Protein AF-A0A6P0MHJ8-F1 (afdb_monomer)

Foldseek 3Di:
DDDDDDPPPCPDPDFQLFFPDDPPPDLCPVPDFQFEDCVPPDADPVRFRKDAFLQKWFDAPVCVVVSHHTYRDDPRTDAIWTFRHIDGGCPVCRRPTRIHFQAPTETQQVSRPCSVVGDPNSNVVSVVRHNYDNDDD

Secondary structure (DSSP, 8-state):
-PPPP-----TT-PPPTTBSS-TTS-----SS---B--TTPPP-TTS---B-TT-EEEE-HHHHHHTPPBEE--TT-SEEEEESS-BS-TTT-TT-SPEE-STT-EEEGGGSTTGGGS-HHHHHHHHHHSEEE----

Solvent-accessible surface area (backbone atoms only — not comparable to full-atom values): 8229 Å² total; per-residue (Å²): 137,83,76,81,78,79,77,74,76,81,90,70,77,73,73,56,88,25,53,58,57,73,89,83,65,74,84,61,70,62,89,69,82,68,28,47,41,60,82,90,61,78,54,47,102,82,72,37,35,69,45,58,45,40,41,52,28,14,35,35,67,66,41,58,74,72,66,52,48,36,29,72,53,47,80,81,46,72,45,62,36,30,30,63,38,60,27,78,34,38,86,84,42,35,60,73,42,54,61,41,68,32,80,87,36,41,29,15,52,82,56,27,63,61,46,93,73,50,52,68,63,44,54,51,48,47,57,73,41,26,50,65,42,84,68,81,135

Radius of gyration: 16.14 Å; Cα contacts (8 Å, |Δi|>4): 232; chains: 1; bounding box: 46×49×35 Å

pLDDT: mean 75.07, std 18.39, range [31.75, 94.62]

Structure (mmCIF, N/CA/C/O backbone):
data_AF-A0A6P0MHJ8-F1
#
_entry.id   AF-A0A6P0MHJ8-F1
#
loop_
_atom_site.group_PDB
_atom_site.id
_atom_site.type_symbol
_atom_site.label_atom_id
_atom_site.label_alt_id
_atom_site.label_comp_id
_atom_site.label_asym_id
_atom_site.label_entity_id
_atom_site.label_seq_id
_atom_site.pdbx_PDB_ins_code
_atom_site.Cartn_x
_atom_site.Cartn_y
_atom_site.Cartn_z
_atom_site.occupancy
_atom_site.B_iso_or_equiv
_atom_site.auth_seq_id
_atom_site.auth_comp_id
_atom_site.auth_asym_id
_atom_site.auth_atom_id
_atom_site.pdbx_PDB_model_num
ATOM 1 N N . MET A 1 1 ? 29.545 36.183 8.667 1.00 41.78 1 MET A N 1
ATOM 2 C CA . MET A 1 1 ? 29.177 35.986 7.247 1.00 41.78 1 MET A CA 1
ATOM 3 C C . MET A 1 1 ? 29.101 34.482 7.006 1.00 41.78 1 MET A C 1
ATOM 5 O O . MET A 1 1 ? 30.132 33.822 7.027 1.00 41.78 1 MET A O 1
ATOM 9 N N . VAL A 1 2 ? 27.896 33.912 6.957 1.00 37.97 2 VAL A N 1
ATOM 10 C CA . VAL A 1 2 ? 27.696 32.452 6.897 1.00 37.97 2 VAL A CA 1
ATOM 11 C C . VAL A 1 2 ? 27.763 32.016 5.435 1.00 37.97 2 VAL A C 1
ATOM 13 O O . VAL A 1 2 ? 26.989 32.503 4.616 1.00 37.97 2 VAL A O 1
ATOM 16 N N . LYS A 1 3 ? 28.714 31.138 5.097 1.00 33.69 3 LYS A N 1
ATOM 17 C CA . LYS A 1 3 ? 28.797 30.517 3.768 1.00 33.69 3 LYS A CA 1
ATOM 18 C C . LYS A 1 3 ? 27.554 29.637 3.556 1.00 33.69 3 LYS A C 1
ATOM 20 O O . LYS A 1 3 ? 27.220 28.884 4.474 1.00 33.69 3 LYS A O 1
ATOM 25 N N . PRO A 1 4 ? 26.876 29.697 2.398 1.00 35.62 4 PRO A N 1
ATOM 26 C CA . PRO A 1 4 ? 25.747 28.817 2.133 1.00 35.62 4 PRO A CA 1
ATOM 27 C C . PRO A 1 4 ? 26.220 27.362 2.175 1.00 35.62 4 PRO A C 1
ATOM 29 O O . PRO A 1 4 ? 27.205 26.992 1.532 1.00 35.62 4 PRO A O 1
ATOM 32 N N . LYS A 1 5 ? 25.527 26.543 2.974 1.00 37.47 5 LYS A N 1
ATOM 33 C CA . LYS A 1 5 ? 25.669 25.090 2.925 1.00 37.47 5 LYS A CA 1
ATOM 34 C C . LYS A 1 5 ? 25.235 24.652 1.532 1.00 37.47 5 LYS A C 1
ATOM 36 O O . LYS A 1 5 ? 24.096 24.875 1.134 1.00 37.47 5 LYS A O 1
ATOM 41 N N . VAL A 1 6 ? 26.175 24.072 0.800 1.00 33.94 6 VAL A N 1
ATOM 42 C CA . VAL A 1 6 ? 25.939 23.356 -0.450 1.00 33.94 6 VAL A CA 1
ATOM 43 C C . VAL A 1 6 ? 24.819 22.346 -0.196 1.00 33.94 6 VAL A C 1
ATOM 45 O O . VAL A 1 6 ? 25.015 21.396 0.559 1.00 33.94 6 VAL A O 1
ATOM 48 N N . MET A 1 7 ? 23.640 22.553 -0.788 1.00 31.75 7 MET A N 1
ATOM 49 C CA . MET A 1 7 ? 22.685 21.461 -0.950 1.00 31.75 7 MET A CA 1
ATOM 50 C C . MET A 1 7 ? 23.199 20.613 -2.104 1.00 31.75 7 MET A C 1
ATOM 52 O O . MET A 1 7 ? 23.025 20.943 -3.275 1.00 31.75 7 MET A O 1
ATOM 56 N N . ILE A 1 8 ? 23.921 19.558 -1.741 1.00 35.38 8 ILE A N 1
ATOM 57 C CA . ILE A 1 8 ? 24.237 18.449 -2.630 1.00 35.38 8 ILE A CA 1
ATOM 58 C C . ILE A 1 8 ? 22.885 17.889 -3.080 1.00 35.38 8 ILE A C 1
ATOM 60 O O . ILE A 1 8 ? 22.123 17.387 -2.257 1.00 35.38 8 ILE A O 1
ATOM 64 N N . GLY A 1 9 ? 22.561 18.049 -4.365 1.00 35.22 9 GLY A N 1
ATOM 65 C CA . GLY A 1 9 ? 21.421 17.375 -4.972 1.00 35.22 9 GLY A CA 1
ATOM 66 C C . GLY A 1 9 ? 21.570 15.872 -4.762 1.00 35.22 9 GLY A C 1
ATOM 67 O O . GLY A 1 9 ? 22.634 15.313 -5.011 1.00 35.22 9 GLY A O 1
ATOM 68 N N . ASP A 1 10 ? 20.519 15.245 -4.252 1.00 38.41 10 ASP A N 1
ATOM 69 C CA . ASP A 1 10 ? 20.425 13.820 -3.940 1.00 38.41 10 ASP A CA 1
ATOM 70 C C . ASP A 1 10 ? 20.407 12.999 -5.250 1.00 38.41 10 ASP A C 1
ATOM 72 O O . ASP A 1 10 ? 19.359 12.571 -5.728 1.00 38.41 10 ASP A O 1
ATOM 76 N N . VAL A 1 11 ? 21.573 12.825 -5.892 1.00 38.25 11 VAL A N 1
ATOM 77 C CA . VAL A 1 11 ? 21.754 12.075 -7.159 1.00 38.25 11 VAL A CA 1
ATOM 78 C C . VAL A 1 11 ? 21.754 10.547 -6.938 1.00 38.25 11 VAL A C 1
ATOM 80 O O . VAL A 1 11 ? 22.417 9.807 -7.661 1.00 38.25 11 VAL A O 1
ATOM 83 N N . GLY A 1 12 ? 21.038 10.057 -5.921 1.00 34.47 12 GLY A N 1
ATOM 84 C CA . GLY 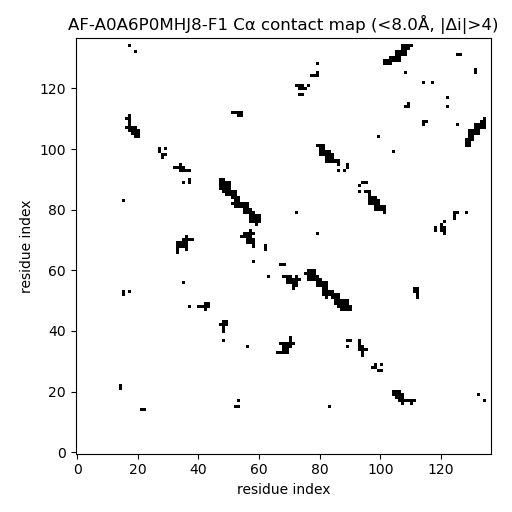A 1 12 ? 21.092 8.660 -5.475 1.00 34.47 12 GLY A CA 1
ATOM 85 C C . GLY A 1 12 ? 19.749 7.949 -5.325 1.00 34.47 12 GLY A C 1
ATOM 86 O O . GLY A 1 12 ? 19.737 6.792 -4.913 1.00 34.47 12 GLY A O 1
ATOM 87 N N . ARG A 1 13 ? 18.612 8.577 -5.652 1.00 47.00 13 ARG A N 1
ATOM 88 C CA . ARG A 1 13 ? 17.315 7.880 -5.621 1.00 47.00 13 ARG A CA 1
ATOM 89 C C . ARG A 1 13 ? 17.149 7.050 -6.889 1.00 47.00 13 ARG A C 1
ATOM 91 O O . ARG A 1 13 ? 16.509 7.479 -7.847 1.00 47.00 13 ARG A O 1
ATOM 98 N N . THR A 1 14 ? 17.748 5.860 -6.915 1.00 54.06 14 THR A N 1
ATOM 99 C CA . THR A 1 14 ? 17.342 4.835 -7.880 1.00 54.06 14 THR A CA 1
ATOM 100 C C . THR A 1 14 ? 15.848 4.619 -7.711 1.00 54.06 14 THR A C 1
ATOM 102 O O . THR A 1 14 ? 15.370 4.377 -6.603 1.00 54.06 14 THR A O 1
ATOM 105 N N . SER A 1 15 ? 15.100 4.779 -8.799 1.00 63.12 15 SER A N 1
ATOM 106 C CA . SER A 1 15 ? 13.667 4.514 -8.789 1.00 63.12 15 SER A CA 1
ATOM 107 C C . SER A 1 15 ? 13.433 3.077 -8.310 1.00 63.12 15 SER A C 1
ATOM 109 O O . SER A 1 15 ? 14.184 2.199 -8.746 1.00 63.12 15 SER A O 1
ATOM 111 N N . PRO A 1 16 ? 12.456 2.817 -7.419 1.00 72.81 16 PRO A N 1
ATOM 112 C CA . PRO A 1 16 ? 12.131 1.456 -7.025 1.00 72.81 16 PRO A CA 1
ATOM 113 C C . PRO A 1 16 ? 11.893 0.587 -8.257 1.00 72.81 16 PRO A C 1
ATOM 115 O O . PRO A 1 16 ? 11.352 1.060 -9.255 1.00 72.81 16 PRO A O 1
ATOM 118 N N . VAL A 1 17 ? 12.282 -0.684 -8.190 1.00 77.31 17 VAL A N 1
ATOM 119 C CA . VAL A 1 17 ? 12.189 -1.606 -9.334 1.00 77.31 17 VAL A CA 1
ATOM 120 C C . VAL A 1 17 ? 10.746 -1.813 -9.810 1.00 77.31 17 VAL A C 1
ATOM 122 O O . VAL A 1 17 ? 10.522 -2.089 -10.983 1.00 77.31 17 VAL A O 1
ATOM 125 N N . TRP A 1 18 ? 9.762 -1.614 -8.927 1.00 76.00 18 TRP A N 1
ATOM 126 C CA . TRP A 1 18 ? 8.340 -1.660 -9.265 1.00 76.00 18 TRP A CA 1
ATOM 127 C C . TRP A 1 18 ? 7.844 -0.406 -10.009 1.00 76.00 18 TRP A C 1
ATOM 129 O O . TRP A 1 18 ? 6.748 -0.419 -10.568 1.00 76.00 18 TRP A O 1
ATOM 139 N N . LEU A 1 19 ? 8.620 0.683 -10.050 1.00 74.12 19 LEU A N 1
ATOM 140 C CA . LEU A 1 19 ? 8.213 1.949 -10.659 1.00 74.12 19 LEU A CA 1
ATOM 141 C C . LEU A 1 19 ? 8.285 1.858 -12.192 1.00 74.12 19 LEU A C 1
ATOM 143 O O . LEU A 1 19 ? 9.367 1.843 -12.780 1.00 74.12 19 LEU A O 1
ATOM 147 N N . GLY A 1 20 ? 7.127 1.818 -12.854 1.00 59.16 20 GLY A N 1
ATOM 148 C CA . GLY A 1 20 ? 7.027 1.699 -14.312 1.00 59.16 20 GLY A CA 1
ATOM 149 C C . GLY A 1 20 ? 7.433 2.955 -15.092 1.00 59.16 20 GLY A C 1
ATOM 150 O O . GLY A 1 20 ? 7.764 2.853 -16.272 1.00 59.16 20 GLY A O 1
ATOM 151 N N . THR A 1 21 ? 7.439 4.135 -14.457 1.00 64.12 21 THR A N 1
ATOM 152 C CA . THR A 1 21 ? 7.869 5.414 -15.059 1.00 64.12 21 THR A CA 1
ATOM 153 C C . THR A 1 21 ? 8.989 6.079 -14.252 1.00 64.12 21 THR A C 1
ATOM 155 O O . THR A 1 21 ? 9.105 5.882 -13.043 1.00 64.12 21 THR A O 1
ATOM 158 N N . ARG A 1 22 ? 9.858 6.862 -14.915 1.00 53.09 22 ARG A N 1
ATOM 159 C CA . ARG A 1 22 ? 10.936 7.610 -1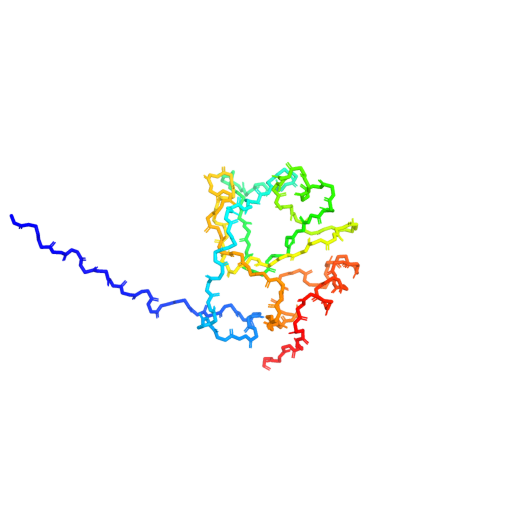4.235 1.00 53.09 22 ARG A CA 1
ATOM 160 C C . ARG A 1 22 ? 10.348 8.719 -13.351 1.00 53.09 22 ARG A C 1
ATOM 162 O O . ARG A 1 22 ? 9.351 9.329 -13.714 1.00 53.09 22 ARG A O 1
ATOM 169 N N . PHE A 1 23 ? 11.047 9.041 -12.259 1.00 54.03 23 PHE A N 1
ATOM 170 C CA . PHE A 1 23 ? 10.731 10.045 -11.218 1.00 54.03 23 PHE A CA 1
ATOM 171 C C . PHE A 1 23 ? 10.422 11.494 -11.673 1.00 54.03 23 PHE A C 1
ATOM 173 O O . PHE A 1 23 ? 10.272 12.369 -10.826 1.00 54.03 23 PHE A O 1
ATOM 180 N N . PHE A 1 24 ? 10.362 11.790 -12.974 1.00 45.47 24 PHE A N 1
ATOM 181 C CA . PHE A 1 24 ? 10.165 13.153 -13.484 1.00 45.47 24 PHE A CA 1
ATOM 182 C C . PHE A 1 24 ? 8.695 13.570 -13.606 1.00 45.47 24 PHE A C 1
ATOM 184 O O . PHE A 1 24 ? 8.419 14.733 -13.897 1.00 45.47 24 PHE A O 1
ATOM 191 N N . GLU A 1 25 ? 7.752 12.658 -13.375 1.00 49.25 25 GLU A N 1
ATOM 192 C CA . GLU A 1 25 ? 6.336 13.005 -13.289 1.00 49.25 25 GLU A CA 1
ATOM 193 C C . GLU A 1 25 ? 6.062 13.582 -11.901 1.00 49.25 25 GLU A C 1
ATOM 195 O O . GLU A 1 25 ? 6.303 12.935 -10.884 1.00 49.25 25 GLU A O 1
ATOM 200 N N . THR A 1 26 ? 5.646 14.851 -11.904 1.00 43.56 26 THR A N 1
ATOM 201 C CA . THR A 1 26 ? 5.276 15.697 -10.766 1.00 43.56 26 THR A CA 1
ATOM 202 C C . THR A 1 26 ? 4.955 14.904 -9.509 1.00 43.56 26 THR A C 1
ATOM 204 O O . THR A 1 26 ? 3.973 14.163 -9.481 1.00 43.56 26 THR A O 1
ATOM 207 N N . HIS A 1 27 ? 5.740 15.131 -8.450 1.00 43.94 27 HIS A N 1
ATOM 208 C CA . HIS A 1 27 ? 5.286 14.905 -7.086 1.00 43.94 27 HIS A CA 1
ATOM 209 C C . HIS A 1 27 ? 3.958 15.647 -6.932 1.00 43.94 27 HIS A C 1
ATOM 211 O O . HIS A 1 27 ? 3.930 16.847 -6.657 1.00 43.94 27 HIS A O 1
ATOM 217 N N . ILE A 1 28 ? 2.844 14.952 -7.134 1.00 42.69 28 ILE A N 1
ATOM 218 C CA . ILE A 1 28 ? 1.591 15.395 -6.563 1.00 42.69 28 ILE A CA 1
ATOM 219 C C . ILE A 1 28 ? 1.783 15.078 -5.090 1.00 42.69 28 ILE A C 1
ATOM 221 O O . ILE A 1 28 ? 1.504 13.976 -4.628 1.00 42.69 28 ILE A O 1
ATOM 225 N N . ALA A 1 29 ? 2.360 16.044 -4.371 1.00 40.50 29 ALA A N 1
ATOM 226 C CA . ALA A 1 29 ? 2.037 16.207 -2.973 1.00 40.50 29 ALA A CA 1
ATOM 227 C C . ALA A 1 29 ? 0.512 16.249 -2.959 1.00 40.50 29 ALA A C 1
ATOM 229 O O . ALA A 1 29 ? -0.077 17.229 -3.420 1.00 40.50 29 ALA A O 1
ATOM 230 N N . ILE A 1 30 ? -0.109 15.122 -2.600 1.00 44.50 30 ILE A N 1
ATOM 231 C CA . ILE A 1 30 ? -1.554 15.045 -2.435 1.00 44.50 30 ILE A CA 1
ATOM 232 C C . ILE A 1 30 ? -1.906 16.262 -1.570 1.00 44.50 30 ILE A C 1
ATOM 234 O O . ILE A 1 30 ? -1.265 16.444 -0.529 1.00 44.50 30 ILE A O 1
ATOM 238 N N . PRO A 1 31 ? -2.773 17.177 -2.043 1.00 33.56 31 PRO A N 1
ATOM 239 C CA . PRO A 1 31 ? -3.054 18.407 -1.319 1.00 33.56 31 PRO A CA 1
ATOM 240 C C . PRO A 1 31 ? -3.585 18.055 0.076 1.00 33.56 31 PRO A C 1
ATOM 242 O O . PRO A 1 31 ? -4.727 17.636 0.208 1.00 33.56 31 PRO A O 1
ATOM 245 N N . GLY A 1 32 ? -2.742 18.195 1.101 1.00 40.38 32 GLY A N 1
ATOM 246 C CA . GLY A 1 32 ? -3.062 17.814 2.480 1.00 40.38 32 GLY A CA 1
ATOM 247 C C . GLY A 1 32 ? -2.727 16.353 2.790 1.00 40.38 32 GLY A C 1
ATOM 248 O O . GLY A 1 32 ? -3.286 15.433 2.206 1.00 40.38 32 GLY A O 1
ATOM 249 N N . GLY A 1 33 ? -1.786 16.162 3.717 1.00 53.94 33 GLY A N 1
ATOM 250 C CA . GLY A 1 33 ? -1.260 14.871 4.141 1.00 53.94 33 GLY A CA 1
ATOM 251 C C . GLY A 1 33 ? -2.323 13.919 4.673 1.00 53.94 33 GLY A C 1
ATOM 252 O O . GLY A 1 33 ? -2.855 14.123 5.759 1.00 53.94 33 GLY A O 1
ATOM 253 N N . ILE A 1 34 ? -2.553 12.842 3.930 1.00 64.56 34 ILE A N 1
ATOM 254 C CA . ILE A 1 34 ? -3.089 11.616 4.502 1.00 64.56 34 ILE A CA 1
ATOM 255 C C . ILE A 1 34 ? -1.874 10.816 4.986 1.00 64.56 34 ILE A C 1
ATOM 257 O O . ILE A 1 34 ? -0.916 10.601 4.239 1.00 64.56 34 ILE A O 1
ATOM 261 N N . GLY A 1 35 ? -1.839 10.524 6.278 1.00 75.75 35 GLY A N 1
ATOM 262 C CA . GLY A 1 35 ? -0.766 9.747 6.886 1.00 75.75 35 GLY A CA 1
ATOM 263 C C . GLY A 1 35 ? -1.058 8.259 6.781 1.00 75.75 35 GLY A C 1
ATOM 264 O O . GLY A 1 35 ? -2.076 7.847 6.227 1.00 75.75 35 GLY A O 1
ATOM 265 N N . VAL A 1 36 ? -0.161 7.460 7.335 1.00 82.81 36 VAL A N 1
ATOM 266 C CA . VAL A 1 36 ? -0.343 6.017 7.455 1.00 82.81 36 VAL A CA 1
ATOM 267 C C . VAL A 1 36 ? -0.948 5.686 8.816 1.00 82.81 36 VAL A C 1
ATOM 269 O O . VAL A 1 36 ? -0.398 6.089 9.844 1.00 82.81 36 VAL A O 1
ATOM 272 N N . ASP A 1 37 ? -2.055 4.943 8.828 1.00 85.75 37 ASP A N 1
ATOM 273 C CA . ASP A 1 37 ? -2.554 4.319 10.047 1.00 85.75 37 ASP A CA 1
ATOM 274 C C . ASP A 1 37 ? -1.638 3.151 10.408 1.00 85.75 37 ASP A C 1
ATOM 276 O O . ASP A 1 37 ? -1.448 2.208 9.643 1.00 85.75 37 ASP A O 1
ATOM 280 N N . THR A 1 38 ? -1.048 3.234 11.593 1.00 83.12 38 THR A N 1
ATOM 281 C CA . THR A 1 38 ? -0.147 2.207 12.123 1.00 83.12 38 THR A CA 1
ATOM 282 C C . THR A 1 38 ? -0.861 1.213 13.028 1.00 83.12 38 THR A C 1
ATOM 284 O O . THR A 1 38 ? -0.251 0.254 13.511 1.00 83.12 38 THR A O 1
ATOM 287 N N . THR A 1 39 ? -2.157 1.421 13.263 1.00 82.88 39 THR A N 1
ATOM 288 C CA . THR A 1 39 ? -2.984 0.548 14.084 1.00 82.88 39 THR A CA 1
ATOM 289 C C . THR A 1 39 ? -3.025 -0.847 13.463 1.00 82.88 39 THR A C 1
ATOM 291 O O . THR A 1 39 ? -3.378 -1.028 12.304 1.00 82.88 39 THR A O 1
ATOM 294 N N . GLY A 1 40 ? -2.619 -1.859 14.233 1.00 76.75 40 GLY A N 1
ATOM 295 C CA . GLY A 1 40 ? -2.567 -3.249 13.764 1.00 76.75 40 GLY A CA 1
ATOM 296 C C . GLY A 1 40 ? -1.280 -3.647 13.030 1.00 76.75 40 GLY A C 1
ATOM 297 O O . GLY A 1 40 ? -1.116 -4.823 12.706 1.00 76.75 40 GLY A O 1
ATOM 298 N N . MET A 1 41 ? -0.334 -2.726 12.820 1.00 85.44 41 MET A N 1
ATOM 299 C CA . MET A 1 41 ? 0.996 -3.068 12.312 1.00 85.44 41 MET A CA 1
ATOM 300 C C . MET A 1 41 ? 1.901 -3.560 13.446 1.00 85.44 41 MET A C 1
ATOM 302 O O . MET A 1 41 ? 1.847 -3.070 14.574 1.00 85.44 41 MET A O 1
ATOM 306 N N . THR A 1 42 ? 2.757 -4.537 13.143 1.00 85.31 42 THR A N 1
ATOM 307 C CA . THR A 1 42 ? 3.693 -5.100 14.125 1.00 85.31 42 THR A CA 1
ATOM 308 C C . THR A 1 42 ? 5.006 -4.311 14.105 1.00 85.31 42 THR A C 1
ATOM 310 O O . THR A 1 42 ? 5.645 -4.253 13.052 1.00 85.31 42 THR A O 1
ATOM 313 N N . PRO A 1 43 ? 5.435 -3.705 15.229 1.00 85.56 43 PRO A N 1
ATOM 314 C CA . PRO A 1 43 ? 6.743 -3.066 15.320 1.00 85.56 43 PRO A CA 1
ATOM 315 C C . PRO A 1 43 ? 7.883 -4.089 15.246 1.00 85.56 43 PRO A C 1
ATOM 317 O O . PRO A 1 43 ? 7.727 -5.237 15.661 1.00 85.56 43 PRO A O 1
ATOM 320 N N . ASP A 1 44 ? 9.046 -3.657 14.767 1.00 85.19 44 ASP A N 1
ATOM 321 C CA . ASP A 1 44 ? 10.283 -4.435 14.832 1.00 85.19 44 ASP A CA 1
ATOM 322 C C . ASP A 1 44 ? 10.817 -4.567 16.277 1.00 85.19 44 ASP A C 1
ATOM 324 O O . ASP A 1 44 ? 10.284 -3.985 17.226 1.00 85.19 44 ASP A O 1
ATOM 328 N N . ASP A 1 45 ? 11.936 -5.280 16.450 1.00 87.12 45 ASP A N 1
ATOM 329 C CA . ASP A 1 45 ? 12.612 -5.466 17.749 1.00 87.12 45 ASP A CA 1
ATOM 330 C C . ASP A 1 45 ? 13.050 -4.147 18.425 1.00 87.12 45 ASP A C 1
ATOM 332 O O . ASP A 1 45 ? 13.458 -4.133 19.588 1.00 87.12 45 ASP A O 1
ATOM 336 N N . LYS A 1 46 ? 13.009 -3.024 17.696 1.00 85.62 46 LYS A N 1
ATOM 337 C CA . LYS A 1 46 ? 13.347 -1.676 18.169 1.00 85.62 46 LYS A CA 1
ATOM 338 C C . LYS A 1 46 ? 12.104 -0.807 18.378 1.00 85.62 46 LYS A C 1
ATOM 340 O O . LYS A 1 46 ? 12.256 0.386 18.647 1.00 85.62 46 LYS A O 1
ATOM 345 N N . GLY A 1 47 ? 10.902 -1.375 18.265 1.00 84.94 47 GLY A N 1
ATOM 346 C CA . GLY A 1 47 ? 9.636 -0.666 18.421 1.00 84.94 47 GLY A CA 1
ATOM 347 C C . GLY A 1 47 ? 9.295 0.257 17.251 1.00 84.94 47 GLY A C 1
ATOM 348 O O . GLY A 1 47 ? 8.507 1.182 17.428 1.00 84.94 47 GLY A O 1
ATOM 349 N N . LYS A 1 48 ? 9.893 0.052 16.072 1.00 83.62 48 LYS A N 1
ATOM 350 C CA . LYS A 1 48 ? 9.650 0.870 14.878 1.00 83.62 48 LYS A CA 1
ATOM 351 C C . LYS A 1 48 ? 8.763 0.143 13.890 1.00 83.62 48 LYS A C 1
ATOM 353 O O . LYS A 1 48 ? 8.915 -1.052 13.664 1.00 83.62 48 LYS A O 1
ATOM 358 N N . ILE A 1 49 ? 7.883 0.896 13.244 1.00 84.12 49 ILE A N 1
ATOM 359 C CA . ILE A 1 49 ? 7.091 0.389 12.126 1.00 84.12 49 ILE A CA 1
ATOM 360 C C . ILE A 1 49 ? 7.758 0.855 10.838 1.00 84.12 49 ILE A C 1
ATOM 362 O O . ILE A 1 49 ? 7.769 2.048 10.519 1.00 84.12 49 ILE A O 1
ATOM 366 N N . MET A 1 50 ? 8.352 -0.112 10.145 1.00 85.12 50 MET A N 1
ATOM 367 C CA . MET A 1 50 ? 9.014 0.062 8.861 1.00 85.12 50 MET A CA 1
ATOM 368 C C . MET A 1 50 ? 8.058 -0.385 7.760 1.00 85.12 50 MET A C 1
ATOM 370 O O . MET A 1 50 ? 7.657 -1.546 7.753 1.00 85.12 50 MET A O 1
ATOM 374 N N . LEU A 1 51 ? 7.742 0.492 6.809 1.00 84.44 51 LEU A N 1
ATOM 375 C CA . LEU A 1 51 ? 7.009 0.096 5.606 1.00 84.44 51 LEU A CA 1
ATOM 376 C C . LEU A 1 51 ? 7.914 0.239 4.386 1.00 84.44 51 LEU A C 1
ATOM 378 O O . LEU A 1 51 ? 8.405 1.342 4.132 1.00 84.44 51 LEU A O 1
ATOM 382 N N . PRO A 1 52 ? 8.166 -0.843 3.634 1.00 86.00 52 PRO A N 1
ATOM 383 C CA . PRO A 1 52 ? 8.980 -0.760 2.435 1.00 86.00 52 PRO A CA 1
ATOM 384 C C . PRO A 1 52 ? 8.260 0.013 1.326 1.00 86.00 52 PRO A C 1
ATOM 386 O O . PRO A 1 52 ? 7.029 0.016 1.217 1.00 86.00 52 PRO A O 1
ATOM 389 N N . SER A 1 53 ? 9.043 0.631 0.447 1.00 84.06 53 SER A N 1
ATOM 390 C CA . SER A 1 53 ? 8.568 1.125 -0.842 1.00 84.06 53 SER A CA 1
ATOM 391 C C . SER A 1 53 ? 7.821 0.022 -1.598 1.00 84.06 53 SER A C 1
ATOM 393 O O . SER A 1 53 ? 8.262 -1.124 -1.649 1.00 84.06 53 SER A O 1
ATOM 395 N N . GLY A 1 54 ? 6.701 0.381 -2.218 1.00 84.75 54 GLY A N 1
ATOM 396 C CA . GLY A 1 54 ? 5.814 -0.543 -2.916 1.00 84.75 54 GLY A CA 1
ATOM 397 C C . GLY A 1 54 ? 4.687 -1.099 -2.047 1.00 84.75 54 GLY A C 1
ATOM 398 O O . GLY A 1 54 ? 3.777 -1.711 -2.595 1.00 84.75 54 GLY A O 1
ATOM 399 N N . THR A 1 55 ? 4.701 -0.863 -0.730 1.00 88.88 55 THR A N 1
ATOM 400 C CA . THR A 1 55 ? 3.573 -1.227 0.141 1.00 88.88 55 THR A CA 1
ATOM 401 C C . THR A 1 55 ? 2.290 -0.583 -0.381 1.00 88.88 55 THR A C 1
ATOM 403 O O . THR A 1 55 ? 2.242 0.636 -0.595 1.00 88.88 55 THR A O 1
ATOM 406 N N . VAL A 1 56 ? 1.267 -1.412 -0.595 1.00 90.38 56 VAL A N 1
ATOM 407 C CA . VAL A 1 56 ? -0.061 -0.974 -1.023 1.00 90.38 56 VAL A CA 1
ATOM 408 C C . VAL A 1 56 ? -0.846 -0.567 0.216 1.00 90.38 56 VAL A C 1
ATOM 410 O O . VAL A 1 56 ? -1.023 -1.357 1.145 1.00 90.38 56 VAL A O 1
ATOM 413 N N . LEU A 1 57 ? -1.286 0.682 0.229 1.00 89.25 57 LEU A N 1
ATOM 414 C CA . LEU A 1 57 ? -2.102 1.246 1.291 1.00 89.25 57 LEU A CA 1
ATOM 415 C C . LEU A 1 57 ? -3.514 1.472 0.775 1.00 89.25 57 LEU A C 1
ATOM 417 O O . LEU A 1 57 ? -3.692 1.781 -0.407 1.00 89.25 57 LEU A O 1
ATOM 421 N N . GLY A 1 58 ? -4.492 1.344 1.659 1.0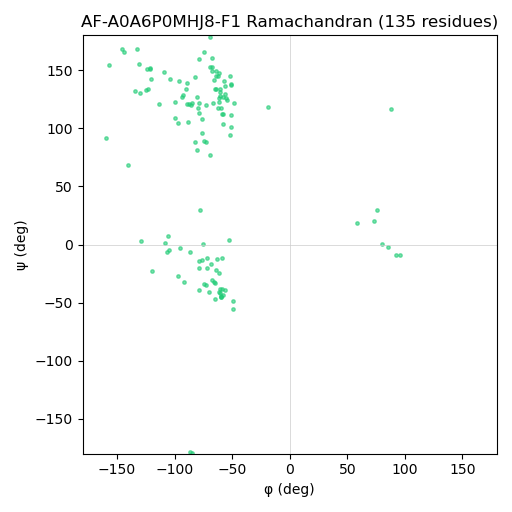0 89.56 58 GLY A N 1
ATOM 422 C CA . GLY A 1 58 ? -5.895 1.419 1.297 1.00 89.56 58 GLY A CA 1
ATOM 423 C C . GLY A 1 58 ? -6.753 2.088 2.357 1.00 89.56 58 GLY A C 1
ATOM 424 O O . GLY A 1 58 ? -6.308 2.353 3.475 1.00 89.56 58 GLY A O 1
ATOM 425 N N . GLN A 1 59 ? -7.957 2.441 1.927 1.00 89.19 59 GLN A N 1
ATOM 426 C CA . GLN A 1 59 ? -9.047 2.877 2.786 1.00 89.19 59 GLN A CA 1
ATOM 427 C C . GLN A 1 59 ? -10.390 2.660 2.079 1.00 89.19 59 GLN A C 1
ATOM 429 O O . GLN A 1 59 ? -10.518 2.701 0.843 1.00 89.19 59 GLN A O 1
ATOM 434 N N . THR A 1 60 ? -11.426 2.513 2.884 1.00 91.38 60 THR A N 1
ATOM 435 C CA . THR A 1 60 ? -12.829 2.532 2.491 1.00 91.38 60 THR A CA 1
ATOM 436 C C . THR A 1 60 ? -13.301 3.957 2.185 1.00 91.38 60 THR A C 1
ATOM 438 O O . THR A 1 60 ? -12.672 4.962 2.528 1.00 91.38 60 THR A O 1
ATOM 441 N N . PHE A 1 61 ? -14.463 4.081 1.542 1.00 87.88 61 PHE A N 1
ATOM 442 C CA . PHE A 1 61 ? -15.076 5.386 1.301 1.00 87.88 61 PHE A CA 1
ATOM 443 C C . PHE A 1 61 ? -15.517 6.082 2.589 1.00 87.88 61 PHE A C 1
ATOM 445 O O . PHE A 1 61 ? -15.459 7.307 2.666 1.00 87.88 61 PHE A O 1
ATOM 452 N N . ALA A 1 62 ? -15.928 5.315 3.599 1.00 90.50 62 ALA A N 1
ATOM 453 C CA . ALA A 1 62 ? -16.292 5.863 4.899 1.00 90.50 62 ALA A CA 1
ATOM 454 C C . ALA A 1 62 ? -15.075 6.493 5.596 1.00 90.50 62 ALA A C 1
ATOM 456 O O . ALA A 1 62 ? -15.159 7.636 6.037 1.00 90.50 62 ALA A O 1
ATOM 457 N N . GLU A 1 63 ? -13.941 5.789 5.612 1.00 89.00 63 GLU A N 1
ATOM 458 C CA . GLU A 1 63 ? -12.671 6.287 6.161 1.00 89.00 63 GLU A CA 1
ATOM 459 C C . GLU A 1 63 ? -12.207 7.555 5.438 1.00 89.00 63 GLU A C 1
ATOM 461 O O . GLU A 1 63 ? -11.912 8.572 6.069 1.00 89.00 63 GLU A O 1
ATOM 466 N N . TYR A 1 64 ? -12.278 7.559 4.102 1.00 86.25 64 TYR A N 1
ATOM 467 C CA . TYR A 1 64 ? -11.965 8.749 3.311 1.00 86.25 64 TYR A CA 1
ATOM 468 C C . TYR A 1 64 ? -12.847 9.956 3.677 1.00 86.25 64 TYR A C 1
ATOM 470 O O . TYR A 1 64 ? -12.350 11.075 3.802 1.00 86.25 64 TYR A O 1
ATOM 478 N N . GLN A 1 65 ? -14.157 9.752 3.858 1.00 86.44 65 GLN A N 1
ATOM 479 C CA . GLN A 1 65 ? -15.079 10.828 4.239 1.00 86.44 65 GLN A CA 1
ATOM 480 C C . GLN A 1 65 ? -14.837 11.353 5.657 1.00 86.44 65 GLN A C 1
ATOM 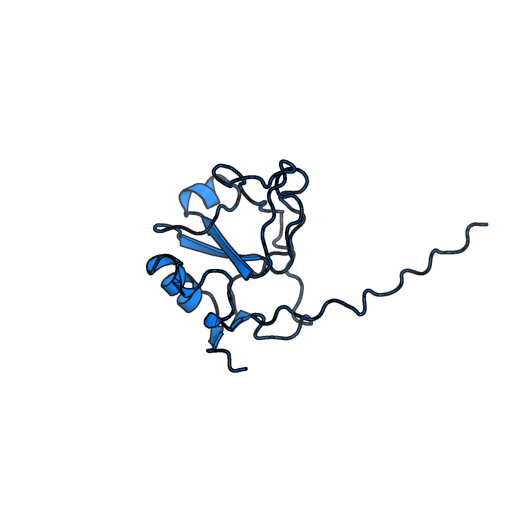482 O O . GLN A 1 65 ? -15.066 12.539 5.908 1.00 86.44 65 GLN A O 1
ATOM 487 N N . ASN A 1 66 ? -14.367 10.495 6.561 1.00 85.69 66 ASN A N 1
ATOM 488 C CA . ASN A 1 66 ? -14.008 10.867 7.927 1.00 85.69 66 ASN A CA 1
ATOM 489 C C . ASN A 1 66 ? -12.631 11.543 8.017 1.00 85.69 66 ASN A C 1
ATOM 491 O O . ASN A 1 66 ? -12.334 12.184 9.025 1.00 85.69 66 ASN A O 1
ATOM 495 N N . GLY A 1 67 ? -11.819 11.450 6.959 1.00 81.62 67 GLY A N 1
ATOM 496 C CA . GLY A 1 67 ? -10.442 11.936 6.955 1.00 81.62 67 GLY A CA 1
ATOM 497 C C . GLY A 1 67 ? -9.491 11.022 7.726 1.00 81.62 67 GLY A C 1
ATOM 498 O O . GLY A 1 67 ? -8.511 11.512 8.291 1.00 81.62 67 GLY A O 1
ATOM 499 N N . ASP A 1 68 ? -9.794 9.724 7.769 1.00 85.69 68 ASP A N 1
ATOM 500 C CA . ASP A 1 68 ? -8.954 8.723 8.416 1.00 85.69 68 ASP A CA 1
ATOM 501 C C . ASP A 1 68 ? -7.627 8.536 7.654 1.00 85.69 68 ASP A C 1
ATOM 503 O O . ASP A 1 68 ? -7.459 8.945 6.499 1.00 85.69 68 ASP A O 1
ATOM 507 N N . LEU A 1 69 ? -6.634 7.972 8.343 1.00 86.12 69 LEU A N 1
ATOM 508 C CA . LEU A 1 69 ? -5.324 7.679 7.763 1.00 86.12 69 LEU A CA 1
ATOM 509 C C . LEU A 1 69 ? -5.385 6.391 6.927 1.00 86.12 69 LEU A C 1
ATOM 511 O O . LEU A 1 69 ? -6.259 5.553 7.112 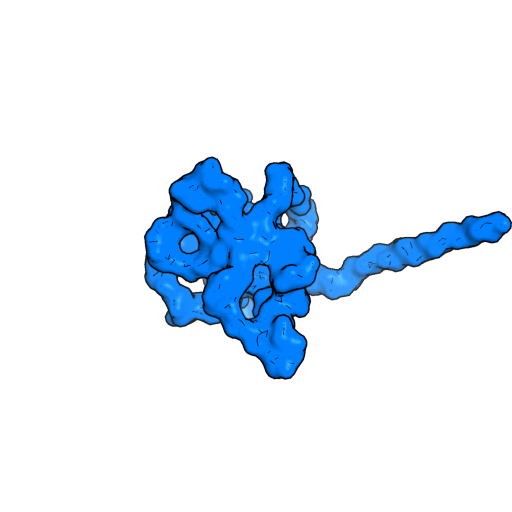1.00 86.12 69 LEU A O 1
ATOM 515 N N . LEU A 1 70 ? -4.428 6.212 6.017 1.00 87.50 70 LEU A N 1
ATOM 516 C CA . LEU A 1 70 ? -4.371 5.034 5.153 1.00 87.50 70 LEU A CA 1
ATOM 517 C C . LEU A 1 70 ? -3.792 3.824 5.888 1.00 87.50 70 LEU A C 1
ATOM 519 O O . LEU A 1 70 ? -2.636 3.863 6.315 1.00 87.50 70 LEU A O 1
ATOM 523 N N . GLY A 1 71 ? -4.547 2.734 5.963 1.00 88.81 71 GLY A N 1
ATOM 524 C CA . GLY A 1 71 ? -4.075 1.458 6.495 1.00 88.81 71 GLY A CA 1
ATOM 525 C C . GLY A 1 71 ? -3.348 0.606 5.452 1.00 88.81 71 GLY A C 1
ATOM 526 O O . GLY A 1 71 ? -3.207 0.984 4.285 1.00 88.81 71 GLY A O 1
ATOM 527 N N . LEU A 1 72 ? -2.893 -0.582 5.868 1.00 89.81 72 LEU A N 1
ATOM 528 C CA . LEU A 1 72 ? -2.520 -1.634 4.914 1.00 89.81 72 LEU A CA 1
ATOM 529 C C . LEU A 1 72 ? -3.745 -1.998 4.079 1.00 89.81 72 LEU A C 1
ATOM 531 O O . LEU A 1 72 ? -4.816 -2.212 4.643 1.00 89.81 72 LEU A O 1
ATOM 535 N N . ALA A 1 73 ? -3.572 -2.095 2.761 1.00 90.88 73 ALA A N 1
ATOM 536 C CA . ALA A 1 73 ? -4.689 -2.403 1.885 1.00 90.88 73 ALA A CA 1
ATOM 537 C C . ALA A 1 73 ? -5.306 -3.771 2.221 1.00 90.88 73 ALA A C 1
ATOM 539 O O . ALA A 1 73 ? -4.600 -4.780 2.335 1.00 90.88 73 ALA A O 1
ATOM 540 N N . ALA A 1 74 ? -6.628 -3.802 2.341 1.00 90.81 74 ALA A N 1
ATOM 541 C CA . ALA A 1 74 ? -7.414 -4.958 2.734 1.00 90.81 7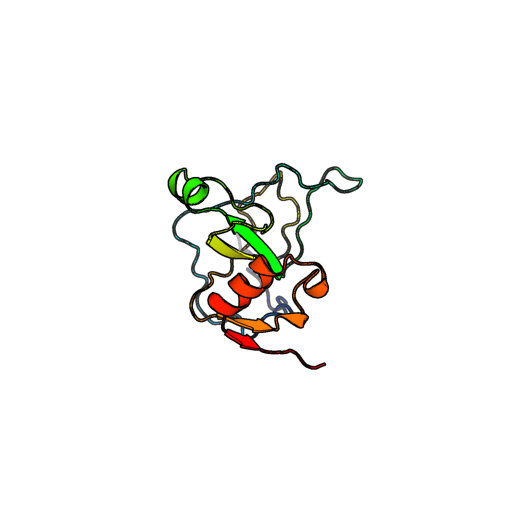4 ALA A CA 1
ATOM 542 C C . ALA A 1 74 ? -8.618 -5.173 1.803 1.00 90.81 74 ALA A C 1
ATOM 544 O O . ALA A 1 74 ? -8.965 -4.339 0.964 1.00 90.81 74 ALA A O 1
ATOM 545 N N . ASP A 1 75 ? -9.256 -6.338 1.935 1.00 89.62 75 ASP A N 1
ATOM 546 C CA . ASP A 1 75 ? -10.515 -6.600 1.239 1.00 89.62 75 ASP A CA 1
ATOM 547 C C . ASP A 1 75 ? -11.609 -5.641 1.738 1.00 89.62 75 ASP A C 1
ATOM 549 O O . ASP A 1 75 ? -11.769 -5.445 2.943 1.00 89.62 75 ASP A O 1
ATOM 553 N N . GLY A 1 76 ? -12.356 -5.044 0.808 1.00 87.44 76 GLY A N 1
ATOM 554 C CA . GLY A 1 76 ? -13.350 -4.002 1.088 1.00 87.44 76 GLY A CA 1
ATOM 555 C C . GLY A 1 76 ? -12.861 -2.560 0.914 1.00 87.44 76 GLY A C 1
ATOM 556 O O . GLY A 1 76 ? -13.697 -1.651 0.906 1.00 87.44 76 GLY A O 1
ATOM 557 N N . ASP A 1 77 ? -11.561 -2.335 0.704 1.00 91.25 77 ASP A N 1
ATOM 558 C CA . ASP A 1 77 ? -11.054 -1.007 0.355 1.00 91.25 77 ASP A CA 1
ATOM 559 C C . ASP A 1 77 ? -11.588 -0.531 -0.997 1.00 91.25 77 ASP A C 1
ATOM 561 O O . ASP A 1 77 ? -11.865 -1.305 -1.913 1.00 91.25 77 ASP A O 1
ATOM 565 N N . GLN A 1 78 ? -11.738 0.785 -1.129 1.00 89.12 78 GLN A N 1
ATOM 566 C CA . GLN A 1 78 ? -12.259 1.420 -2.347 1.00 89.12 78 GLN A CA 1
ATOM 567 C C . GLN A 1 78 ? -11.248 2.382 -2.961 1.00 89.12 78 GLN A C 1
ATOM 569 O O . GLN A 1 78 ? -11.298 2.663 -4.159 1.00 89.12 78 GLN A O 1
ATOM 574 N N . PHE A 1 79 ? -10.315 2.866 -2.147 1.00 86.44 79 PHE A N 1
ATOM 575 C CA . PHE A 1 79 ? -9.221 3.717 -2.568 1.00 86.44 79 PHE A CA 1
ATOM 576 C C . PHE A 1 79 ? -7.912 3.063 -2.181 1.00 86.44 79 PHE A C 1
ATOM 578 O O . PHE A 1 79 ? -7.753 2.636 -1.043 1.00 86.44 79 PHE A O 1
ATOM 585 N N . ILE A 1 80 ? -6.965 3.037 -3.116 1.00 87.88 80 ILE A N 1
ATOM 586 C CA . ILE A 1 80 ? -5.622 2.529 -2.860 1.00 87.88 80 ILE A CA 1
ATOM 587 C C . ILE A 1 80 ? -4.551 3.497 -3.357 1.00 87.88 80 ILE A C 1
ATOM 589 O O . ILE A 1 80 ? -4.755 4.288 -4.282 1.00 87.88 80 ILE A O 1
ATOM 593 N N . THR A 1 81 ? -3.380 3.407 -2.746 1.00 87.19 81 THR A N 1
ATOM 594 C CA . THR A 1 81 ? -2.167 4.126 -3.134 1.00 87.19 81 THR A CA 1
ATOM 595 C C . THR A 1 81 ? -0.945 3.254 -2.860 1.00 87.19 81 THR A C 1
ATOM 597 O O . THR A 1 81 ? -1.042 2.222 -2.198 1.00 87.19 81 THR A O 1
ATOM 600 N N . ILE A 1 82 ? 0.216 3.649 -3.380 1.00 85.75 82 ILE A N 1
ATOM 601 C CA . ILE A 1 82 ? 1.462 2.893 -3.204 1.00 85.75 82 ILE A CA 1
ATOM 602 C C . ILE A 1 82 ? 2.532 3.796 -2.596 1.00 85.75 82 ILE A C 1
ATOM 604 O O . ILE A 1 82 ? 2.759 4.916 -3.065 1.00 85.75 82 ILE A O 1
ATOM 608 N N . LEU A 1 83 ? 3.221 3.302 -1.569 1.00 82.69 83 LEU A N 1
ATOM 609 C CA . LEU A 1 83 ? 4.348 3.996 -0.949 1.00 82.69 83 LEU A CA 1
ATOM 610 C C . LEU A 1 83 ? 5.530 4.098 -1.920 1.00 82.69 83 LEU A C 1
ATOM 612 O O . LEU A 1 83 ? 6.054 3.088 -2.376 1.00 82.69 83 LEU A O 1
ATOM 616 N N . ILE A 1 84 ? 5.992 5.313 -2.226 1.00 77.50 84 ILE A N 1
ATOM 617 C CA . ILE A 1 84 ? 7.130 5.530 -3.139 1.00 77.50 84 ILE A CA 1
ATOM 618 C C . ILE A 1 84 ? 8.458 5.272 -2.430 1.00 77.50 84 ILE A C 1
ATOM 620 O O . ILE A 1 84 ? 9.392 4.720 -3.016 1.00 77.50 84 ILE A O 1
ATOM 624 N N . HIS A 1 85 ? 8.547 5.684 -1.171 1.00 75.81 85 HIS A N 1
ATOM 625 C CA . HIS A 1 85 ? 9.755 5.613 -0.363 1.00 75.81 85 HIS A CA 1
ATOM 626 C C . HIS A 1 85 ? 9.504 4.790 0.890 1.00 75.81 85 HIS A C 1
ATOM 628 O O . HIS A 1 85 ? 8.387 4.779 1.403 1.00 75.81 85 HIS A O 1
ATOM 634 N N . ASP A 1 86 ? 10.563 4.154 1.386 1.00 78.00 86 ASP A N 1
ATOM 635 C CA . ASP A 1 86 ? 10.511 3.454 2.661 1.00 78.00 86 ASP A CA 1
ATOM 636 C C . ASP A 1 86 ? 10.105 4.427 3.769 1.00 78.00 86 ASP A C 1
ATOM 638 O O . ASP A 1 86 ? 10.745 5.466 3.979 1.00 78.00 86 ASP A O 1
ATOM 642 N N . LEU A 1 87 ? 9.073 4.054 4.515 1.00 79.69 87 LEU A N 1
ATOM 643 C CA . LEU A 1 87 ? 8.686 4.741 5.727 1.00 79.69 87 LEU A CA 1
ATOM 644 C C . LEU A 1 87 ? 9.463 4.130 6.892 1.00 79.69 87 LEU A C 1
ATOM 646 O O . LEU A 1 87 ? 9.192 3.010 7.313 1.00 79.69 87 LEU A O 1
ATOM 650 N N . LYS A 1 88 ? 10.472 4.855 7.385 1.00 78.44 88 LYS A N 1
ATOM 651 C CA . LYS A 1 88 ? 11.422 4.337 8.389 1.00 78.44 88 LYS A CA 1
ATOM 652 C C . LYS A 1 88 ? 10.894 4.327 9.824 1.00 78.44 88 LYS A C 1
ATOM 654 O O . LYS A 1 88 ? 11.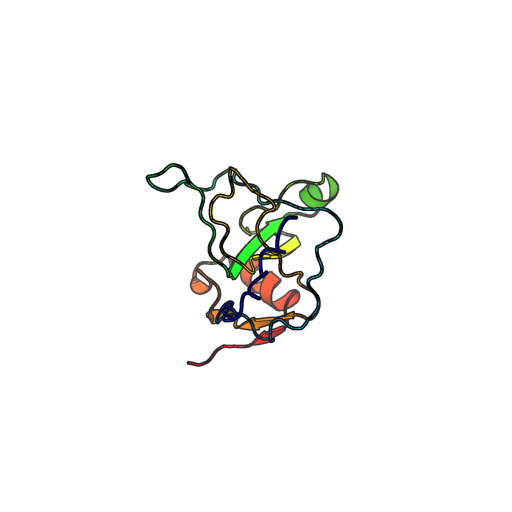481 3.686 10.690 1.00 78.44 88 LYS A O 1
ATOM 659 N N . ASN A 1 89 ? 9.873 5.122 10.112 1.00 81.19 89 ASN A N 1
ATOM 660 C CA . ASN A 1 89 ? 9.170 5.043 11.380 1.00 81.19 89 ASN A CA 1
ATOM 661 C C . ASN A 1 89 ? 7.791 5.681 11.242 1.00 81.19 89 ASN A C 1
ATOM 663 O O . ASN A 1 89 ? 7.633 6.885 11.438 1.00 81.19 89 ASN A O 1
ATOM 667 N N . ALA A 1 90 ? 6.800 4.864 10.906 1.00 78.25 90 ALA A N 1
ATOM 668 C CA . ALA A 1 90 ? 5.436 5.339 10.721 1.00 78.25 90 ALA A CA 1
ATOM 669 C C . ALA A 1 90 ? 4.811 5.904 12.015 1.00 78.25 90 ALA A C 1
ATOM 671 O O . ALA A 1 90 ? 3.910 6.729 11.938 1.00 78.25 90 ALA A O 1
ATOM 672 N N . LEU A 1 91 ? 5.315 5.518 13.198 1.00 80.25 91 LEU A N 1
ATOM 673 C CA . LEU A 1 91 ? 4.837 6.040 14.487 1.00 80.25 91 LEU A CA 1
ATOM 674 C C . LEU A 1 91 ? 5.277 7.485 14.751 1.00 80.25 91 LEU A C 1
ATOM 676 O O . LEU A 1 91 ? 4.553 8.244 15.387 1.00 80.25 91 LEU A O 1
ATOM 680 N N . GLU A 1 92 ? 6.479 7.855 14.308 1.00 79.38 92 GLU A N 1
ATOM 681 C CA . GLU A 1 92 ? 7.041 9.195 14.537 1.00 79.38 92 GLU A CA 1
ATOM 682 C C . GLU A 1 92 ? 6.719 10.158 13.394 1.00 79.38 92 GLU A C 1
ATOM 684 O O . GLU A 1 92 ? 6.571 11.357 13.625 1.00 79.38 92 GLU A O 1
ATOM 689 N N . ASP A 1 93 ? 6.619 9.643 12.169 1.00 76.31 93 ASP A N 1
ATOM 690 C CA . ASP A 1 93 ? 6.399 10.449 10.973 1.00 76.31 93 ASP A CA 1
ATOM 691 C C . ASP A 1 93 ? 5.422 9.759 10.006 1.00 76.31 93 ASP A C 1
ATOM 693 O O . ASP A 1 93 ? 5.817 9.338 8.919 1.00 76.31 93 ASP A O 1
ATOM 697 N N . PRO A 1 94 ? 4.129 9.634 10.364 1.00 72.50 94 PRO A N 1
ATOM 698 C CA . PRO A 1 94 ? 3.140 8.943 9.532 1.00 72.50 94 PRO A CA 1
ATOM 699 C C . PRO A 1 94 ? 2.908 9.617 8.170 1.00 72.50 94 PRO A C 1
ATOM 701 O O . PRO A 1 94 ? 2.296 9.014 7.294 1.00 72.50 94 PRO A O 1
ATOM 704 N N . TYR A 1 95 ? 3.403 10.844 7.970 1.00 69.94 95 TYR A N 1
ATOM 705 C CA . TYR A 1 95 ? 3.274 11.628 6.736 1.00 69.94 95 TYR A CA 1
ATOM 706 C C . TYR A 1 95 ? 4.573 11.681 5.914 1.00 69.94 95 TYR A C 1
ATOM 708 O O . TYR A 1 95 ? 4.591 12.254 4.823 1.00 69.94 95 TYR A O 1
ATOM 716 N N . GLY A 1 96 ? 5.668 11.111 6.426 1.00 57.12 96 GLY A N 1
ATOM 717 C CA . GLY A 1 96 ? 7.014 11.253 5.864 1.00 57.12 96 GLY A CA 1
ATOM 718 C C . GLY A 1 96 ? 7.250 10.506 4.555 1.00 57.12 96 GLY A C 1
ATOM 719 O O . GLY A 1 96 ? 8.263 10.725 3.884 1.00 57.12 96 GLY A O 1
ATOM 720 N N . ALA A 1 97 ? 6.329 9.622 4.168 1.00 60.91 97 ALA A N 1
ATOM 7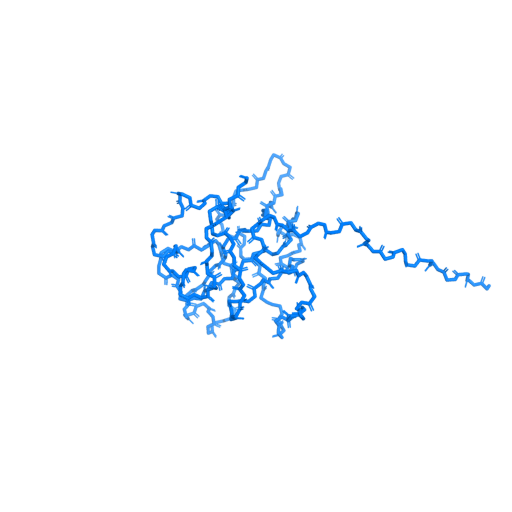21 C CA . ALA A 1 97 ? 6.442 8.866 2.936 1.00 60.91 97 ALA A CA 1
ATOM 722 C C . ALA A 1 97 ? 5.728 9.564 1.775 1.00 60.91 97 ALA A C 1
ATOM 724 O O . ALA A 1 97 ? 4.550 9.903 1.839 1.00 60.91 97 ALA A O 1
ATOM 725 N N . GLY A 1 98 ? 6.447 9.732 0.664 1.00 64.69 98 GLY A N 1
ATOM 726 C CA . GLY A 1 98 ? 5.819 10.109 -0.597 1.00 64.69 98 GLY A CA 1
ATOM 727 C C . GLY A 1 98 ? 4.830 9.026 -1.029 1.00 64.69 98 GLY A C 1
ATOM 728 O O . GLY A 1 98 ? 5.204 7.856 -1.134 1.00 64.69 98 GLY A O 1
ATOM 729 N N . LEU A 1 99 ? 3.588 9.419 -1.295 1.00 65.50 99 LEU A N 1
ATOM 730 C CA . LEU A 1 99 ? 2.542 8.537 -1.808 1.00 65.50 99 LEU A CA 1
ATOM 731 C C . LEU A 1 99 ? 2.457 8.651 -3.331 1.00 65.50 99 LEU A C 1
ATOM 733 O O . LEU A 1 99 ? 2.573 9.748 -3.883 1.00 65.50 99 LEU A O 1
ATOM 737 N N . ARG A 1 100 ? 2.243 7.523 -4.016 1.00 65.06 100 ARG A N 1
ATOM 738 C CA . ARG A 1 100 ? 1.994 7.490 -5.460 1.00 65.06 100 ARG A CA 1
ATOM 739 C C . ARG A 1 100 ? 0.493 7.413 -5.722 1.00 65.06 100 ARG A C 1
ATOM 741 O O . ARG A 1 100 ? -0.070 6.328 -5.586 1.00 65.06 100 ARG A O 1
ATOM 748 N N . PRO A 1 101 ? -0.156 8.511 -6.142 1.00 65.19 101 PRO A N 1
ATOM 749 C CA . PRO A 1 101 ? -1.572 8.459 -6.475 1.00 65.19 101 PRO A CA 1
ATOM 750 C C . PRO A 1 101 ? -1.823 7.495 -7.643 1.00 65.19 101 PRO A C 1
ATOM 752 O O . PRO A 1 101 ? -1.001 7.379 -8.551 1.00 65.19 101 PRO A O 1
ATOM 755 N N . ALA A 1 102 ? -2.981 6.839 -7.629 1.00 64.19 102 ALA A N 1
ATOM 756 C CA . ALA A 1 102 ? -3.434 5.886 -8.643 1.00 64.19 102 ALA A CA 1
ATOM 757 C C . ALA A 1 102 ? -3.316 6.403 -10.092 1.00 64.19 102 ALA A C 1
ATOM 759 O O . ALA A 1 102 ? -2.653 5.813 -10.944 1.00 64.19 102 ALA A O 1
ATOM 760 N N . SER A 1 103 ? -3.925 7.559 -10.363 1.00 64.62 103 SER A N 1
ATOM 761 C CA . SER A 1 103 ? -4.256 7.992 -11.725 1.00 64.62 103 SER A CA 1
ATOM 762 C C . SER A 1 103 ? -3.050 8.124 -12.668 1.00 64.62 103 SER A C 1
ATOM 764 O O . SER A 1 103 ? -2.203 8.999 -12.492 1.00 64.62 103 SER A O 1
ATOM 766 N N . GLY A 1 104 ? -3.038 7.311 -13.734 1.00 63.22 104 GLY A N 1
ATOM 767 C CA . GLY A 1 104 ? -2.127 7.428 -14.886 1.00 63.22 104 GLY A CA 1
ATOM 768 C C . GLY A 1 104 ? -0.721 6.858 -14.675 1.00 63.22 104 GLY A C 1
ATOM 769 O O . GLY A 1 104 ? 0.106 6.892 -15.584 1.00 63.22 104 GLY A O 1
ATOM 770 N N . ASN A 1 105 ? -0.445 6.308 -13.495 1.00 75.62 105 ASN A N 1
ATOM 771 C CA . ASN A 1 105 ? 0.882 5.855 -13.110 1.00 75.62 105 ASN A CA 1
ATOM 772 C C . ASN A 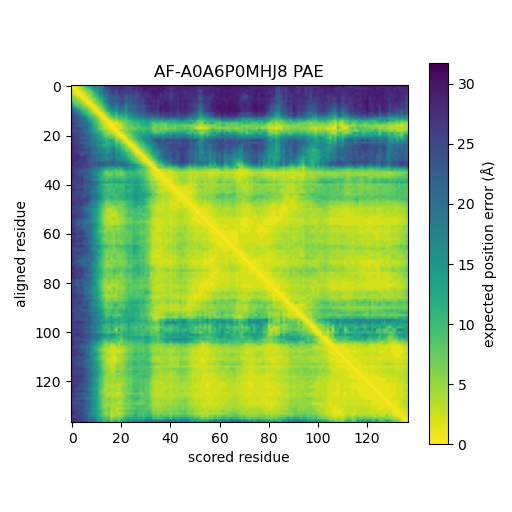1 105 ? 1.126 4.390 -13.487 1.00 75.62 105 ASN A C 1
ATOM 774 O O . ASN A 1 105 ? 0.291 3.532 -13.212 1.00 75.62 105 ASN A O 1
ATOM 778 N N . SER A 1 106 ? 2.290 4.089 -14.077 1.00 83.56 106 SER A N 1
ATOM 779 C CA . SER A 1 106 ? 2.642 2.705 -14.431 1.00 83.56 106 SER A CA 1
ATOM 780 C C . SER A 1 106 ? 3.363 1.982 -13.295 1.00 83.56 106 SER A C 1
ATOM 782 O O . SER A 1 106 ? 4.244 2.558 -12.649 1.00 83.56 106 SER A O 1
ATOM 784 N N . VAL A 1 107 ? 3.013 0.714 -13.077 1.00 85.75 107 VAL A N 1
ATOM 785 C CA . VAL A 1 107 ? 3.529 -0.126 -11.985 1.00 85.75 107 VAL A CA 1
ATOM 786 C C . VAL A 1 107 ? 3.901 -1.506 -12.522 1.00 85.75 107 VAL A C 1
ATOM 788 O O . VAL A 1 107 ? 3.110 -2.138 -13.222 1.00 85.75 107 VAL A O 1
ATOM 791 N N . TYR A 1 108 ? 5.092 -1.996 -12.175 1.00 89.62 108 TYR A N 1
ATOM 792 C CA . TYR A 1 108 ? 5.455 -3.395 -12.364 1.00 89.62 108 TYR A CA 1
ATOM 793 C C . TYR A 1 108 ? 4.901 -4.230 -11.209 1.00 89.62 108 TYR A C 1
ATOM 795 O O . TYR A 1 108 ? 5.561 -4.402 -10.186 1.00 89.62 108 TYR A O 1
ATOM 803 N N . TYR A 1 109 ? 3.667 -4.710 -11.361 1.00 89.12 109 TYR A N 1
ATOM 804 C CA . TYR A 1 109 ? 2.871 -5.261 -10.256 1.00 89.12 109 TYR A CA 1
ATOM 805 C C . TYR A 1 109 ? 3.546 -6.448 -9.552 1.00 89.12 109 TYR A C 1
ATOM 807 O O . TYR A 1 109 ? 3.541 -6.534 -8.333 1.00 89.12 109 TYR A O 1
ATOM 815 N N . ASN A 1 110 ? 4.218 -7.323 -10.303 1.00 89.75 110 ASN A N 1
ATOM 816 C CA . ASN A 1 110 ? 4.896 -8.507 -9.765 1.00 89.75 110 ASN A CA 1
ATOM 817 C C . ASN A 1 110 ? 6.219 -8.193 -9.046 1.00 89.75 110 ASN A C 1
ATOM 819 O O . ASN A 1 110 ? 6.915 -9.115 -8.631 1.00 89.75 110 ASN A O 1
ATOM 823 N N . PHE A 1 111 ? 6.604 -6.920 -8.967 1.00 90.31 111 PHE A N 1
ATOM 824 C CA . PHE A 1 111 ? 7.711 -6.448 -8.140 1.00 90.31 111 PHE A CA 1
ATOM 825 C C . PHE A 1 111 ? 7.235 -5.654 -6.921 1.00 90.31 111 PHE A C 1
ATOM 827 O O . PHE A 1 111 ? 8.072 -5.163 -6.163 1.00 90.31 111 PHE A O 1
ATOM 834 N N . LEU A 1 112 ? 5.920 -5.500 -6.730 1.00 89.88 112 LEU A N 1
ATOM 835 C CA . LEU A 1 112 ? 5.399 -4.973 -5.478 1.00 89.88 112 LEU A CA 1
ATOM 836 C C . LEU A 1 112 ? 5.699 -5.971 -4.345 1.00 89.88 112 LEU A C 1
ATOM 838 O O . LEU A 1 112 ? 5.611 -7.184 -4.569 1.00 89.88 112 LEU A O 1
ATOM 842 N N . PRO A 1 113 ? 6.057 -5.484 -3.143 1.00 89.00 113 PRO A N 1
ATOM 843 C CA . PRO A 1 113 ? 6.172 -6.318 -1.957 1.00 89.00 113 PRO A CA 1
ATOM 844 C C . PRO A 1 113 ? 4.912 -7.156 -1.761 1.00 89.00 113 PRO A C 1
ATOM 846 O O . PRO A 1 113 ? 3.800 -6.659 -1.938 1.00 89.00 113 PRO A O 1
ATOM 849 N N . ASP A 1 114 ? 5.107 -8.426 -1.412 1.00 88.62 114 ASP A N 1
ATOM 850 C CA . ASP A 1 114 ? 4.036 -9.338 -1.008 1.00 88.62 114 ASP A CA 1
ATOM 851 C C . ASP A 1 114 ? 2.921 -9.536 -2.049 1.00 88.62 114 ASP A C 1
ATOM 853 O O . ASP A 1 114 ? 1.849 -10.037 -1.708 1.00 88.62 114 ASP A O 1
ATOM 857 N N . TRP A 1 115 ? 3.174 -9.207 -3.326 1.00 91.50 115 TRP A N 1
ATOM 858 C CA . TRP A 1 115 ? 2.177 -9.256 -4.400 1.00 91.50 115 TRP A CA 1
ATOM 859 C C . TRP A 1 115 ? 1.405 -10.580 -4.436 1.00 91.50 115 TRP A C 1
ATOM 861 O O . TRP A 1 115 ? 0.177 -10.571 -4.445 1.00 91.50 115 TRP A O 1
ATOM 871 N N . ASP A 1 116 ? 2.111 -11.714 -4.390 1.00 91.62 116 ASP A N 1
ATOM 872 C CA . ASP A 1 116 ? 1.507 -13.053 -4.465 1.00 91.62 116 ASP A CA 1
ATOM 873 C C . ASP A 1 116 ? 0.660 -13.416 -3.230 1.00 91.62 116 ASP A C 1
ATOM 875 O O . ASP A 1 116 ? -0.136 -14.352 -3.280 1.00 91.62 116 ASP A O 1
ATOM 879 N N . THR A 1 117 ? 0.824 -12.684 -2.126 1.00 89.88 117 THR A N 1
ATOM 880 C CA . THR A 1 117 ? 0.088 -12.869 -0.866 1.00 89.88 117 THR A CA 1
ATOM 881 C C . THR A 1 117 ? -0.960 -11.787 -0.603 1.00 89.88 117 THR A C 1
ATOM 883 O O . THR A 1 117 ? -1.730 -11.919 0.347 1.00 89.88 117 THR A O 1
ATOM 886 N N . LEU A 1 118 ? -1.024 -10.737 -1.432 1.00 90.00 118 LEU A N 1
ATOM 887 C CA . LEU A 1 118 ? -2.092 -9.742 -1.365 1.00 90.00 118 LEU A CA 1
ATOM 888 C C . LEU A 1 118 ? -3.450 -10.395 -1.637 1.00 90.00 118 LEU A C 1
ATOM 890 O O . LEU A 1 118 ? -3.576 -11.298 -2.467 1.00 90.00 118 LEU A O 1
ATOM 894 N N . ALA A 1 119 ? -4.488 -9.899 -0.962 1.00 92.19 119 ALA A N 1
ATOM 895 C CA . ALA A 1 119 ? -5.855 -10.324 -1.229 1.00 92.19 119 ALA A CA 1
ATOM 896 C C . ALA A 1 119 ? -6.214 -10.077 -2.705 1.00 92.19 119 ALA A C 1
ATOM 898 O O . ALA A 1 119 ? -5.861 -9.042 -3.272 1.00 92.19 119 ALA A O 1
ATOM 899 N N . ALA A 1 120 ? -6.956 -11.004 -3.317 1.00 94.19 120 ALA A N 1
ATOM 900 C CA . ALA A 1 120 ? -7.331 -10.908 -4.730 1.00 94.19 120 ALA A CA 1
ATOM 901 C C . ALA A 1 120 ? -8.067 -9.593 -5.050 1.00 94.19 120 ALA A C 1
ATOM 903 O O . ALA A 1 120 ? -7.767 -8.948 -6.049 1.00 94.19 120 ALA A O 1
ATOM 904 N N . ALA A 1 121 ? -8.946 -9.138 -4.151 1.00 93.06 121 ALA A N 1
ATOM 905 C CA . ALA A 1 121 ? -9.627 -7.852 -4.285 1.00 93.06 121 ALA A CA 1
ATOM 906 C C . ALA A 1 121 ? -8.651 -6.658 -4.324 1.00 93.06 121 ALA A C 1
ATOM 908 O O . ALA A 1 121 ? -8.834 -5.730 -5.108 1.00 93.06 121 ALA A O 1
ATOM 909 N N . VAL A 1 122 ? -7.571 -6.698 -3.535 1.00 92.94 122 VAL A N 1
ATOM 910 C CA . VAL A 1 122 ? -6.533 -5.653 -3.533 1.00 92.94 122 VAL A CA 1
ATOM 911 C C . VAL A 1 122 ? -5.724 -5.688 -4.830 1.00 92.94 122 VAL A C 1
ATOM 913 O O . VAL A 1 122 ? -5.446 -4.637 -5.408 1.00 92.94 122 VAL A O 1
ATOM 916 N N . GLN A 1 123 ? -5.387 -6.879 -5.336 1.00 94.62 123 GLN A N 1
ATOM 917 C CA . GLN A 1 123 ? -4.739 -7.016 -6.645 1.00 94.62 123 GLN A CA 1
ATOM 918 C C . GLN A 1 123 ? -5.613 -6.431 -7.765 1.00 94.62 123 GLN A C 1
ATOM 920 O O . GLN A 1 123 ? -5.111 -5.676 -8.602 1.00 94.62 123 GLN A O 1
ATOM 925 N N . ASP A 1 124 ? -6.918 -6.716 -7.753 1.00 94.00 124 ASP A N 1
ATOM 926 C CA . ASP A 1 124 ? -7.878 -6.167 -8.716 1.00 94.00 124 ASP A CA 1
ATOM 927 C C . ASP A 1 124 ? -7.942 -4.638 -8.641 1.00 94.00 124 ASP A C 1
ATOM 929 O O . ASP A 1 124 ? -7.928 -3.969 -9.677 1.00 94.00 124 ASP A O 1
ATOM 933 N N . LEU A 1 125 ? -7.938 -4.064 -7.435 1.00 91.44 125 LEU A N 1
ATOM 934 C CA . LEU A 1 125 ? -7.875 -2.613 -7.257 1.00 91.44 125 LEU A CA 1
ATOM 935 C C . LEU A 1 125 ? -6.588 -2.030 -7.843 1.00 91.44 125 LEU A C 1
ATOM 937 O O . LEU A 1 125 ? -6.652 -0.988 -8.497 1.00 91.44 125 LEU A O 1
ATOM 941 N N . VAL A 1 126 ? -5.438 -2.690 -7.673 1.00 91.06 126 VAL A N 1
ATOM 942 C CA . VAL A 1 126 ? -4.167 -2.258 -8.281 1.00 91.06 126 VAL A CA 1
ATOM 943 C C . VAL A 1 126 ? -4.281 -2.228 -9.808 1.00 91.06 126 VAL A C 1
ATOM 945 O O . VAL A 1 126 ? -3.925 -1.218 -10.418 1.00 91.06 126 VAL A O 1
ATOM 948 N N . PHE A 1 127 ? -4.861 -3.260 -10.426 1.00 92.31 127 PHE A N 1
ATOM 949 C CA . PHE A 1 127 ? -5.099 -3.293 -11.875 1.00 92.31 127 PHE A CA 1
ATOM 950 C C . PHE A 1 127 ? -6.094 -2.239 -12.371 1.00 92.31 127 PHE A C 1
ATOM 952 O O . PHE A 1 127 ? -5.950 -1.748 -13.489 1.00 92.31 127 PHE A O 1
ATOM 959 N N . GLN A 1 128 ? -7.096 -1.887 -11.565 1.00 90.12 128 GLN A N 1
ATOM 960 C CA . GLN A 1 128 ? -8.080 -0.859 -11.918 1.00 90.12 128 GLN A CA 1
ATOM 961 C C . GLN A 1 128 ? -7.505 0.559 -11.821 1.00 90.12 128 GLN A C 1
ATOM 963 O O . GLN A 1 128 ? -7.891 1.438 -12.590 1.00 90.12 128 GLN A O 1
ATOM 968 N N . ASN A 1 129 ? -6.598 0.785 -10.869 1.00 87.19 129 ASN A N 1
ATOM 969 C CA . ASN A 1 129 ? -6.123 2.118 -10.506 1.00 87.19 129 ASN A CA 1
ATOM 970 C C . ASN A 1 129 ? -4.798 2.502 -11.171 1.00 87.19 129 ASN A C 1
ATOM 972 O O . ASN A 1 129 ? -4.558 3.689 -11.389 1.00 87.19 129 ASN A O 1
ATOM 976 N N . PHE A 1 130 ? -3.952 1.529 -11.512 1.00 87.50 130 PHE A N 1
ATOM 977 C CA . PHE A 1 130 ? -2.623 1.756 -12.078 1.00 87.50 130 PHE A CA 1
ATOM 978 C C . PHE A 1 130 ? -2.474 1.099 -13.451 1.00 87.50 130 PHE A C 1
ATOM 980 O O . PHE A 1 130 ? -3.051 0.049 -13.733 1.00 87.50 130 PHE A O 1
ATOM 987 N N . ASN A 1 131 ? -1.618 1.671 -14.301 1.00 88.50 131 ASN A N 1
ATOM 988 C CA . ASN A 1 131 ? -1.222 1.029 -15.551 1.00 88.50 131 ASN A CA 1
ATOM 989 C C . ASN A 1 131 ? -0.239 -0.115 -15.259 1.00 88.50 131 ASN A C 1
ATOM 991 O O . ASN A 1 131 ? 0.979 0.071 -15.183 1.00 88.50 131 ASN A O 1
ATOM 995 N N . CYS A 1 132 ? -0.788 -1.301 -15.033 1.00 89.75 132 CYS A N 1
ATOM 996 C CA . CYS A 1 132 ? -0.020 -2.451 -14.590 1.00 89.75 132 CYS A CA 1
ATOM 997 C C . CYS A 1 132 ? 0.702 -3.136 -15.752 1.00 89.75 132 CYS A C 1
ATOM 999 O O . CYS A 1 132 ? 0.101 -3.553 -16.741 1.00 89.75 132 CYS A O 1
ATOM 1001 N N . VAL A 1 133 ? 2.010 -3.316 -15.593 1.00 90.06 133 VAL A N 1
ATOM 1002 C CA . VAL A 1 133 ? 2.872 -4.041 -16.527 1.00 90.06 133 VAL A CA 1
ATOM 1003 C C . VAL A 1 133 ? 3.512 -5.204 -15.786 1.00 90.06 133 VAL A C 1
ATOM 1005 O O . VAL A 1 133 ? 3.899 -5.078 -14.631 1.00 90.06 133 VAL A O 1
ATOM 1008 N N . ARG A 1 134 ? 3.669 -6.357 -16.434 1.00 89.50 134 ARG A N 1
ATOM 1009 C CA . ARG A 1 134 ? 4.460 -7.442 -15.847 1.00 89.50 134 ARG A CA 1
ATOM 1010 C C . ARG A 1 134 ? 5.949 -7.150 -16.041 1.00 89.50 134 ARG A C 1
ATOM 1012 O O . ARG A 1 134 ? 6.431 -7.159 -17.173 1.00 89.50 134 ARG A O 1
ATOM 1019 N N . GLY A 1 135 ? 6.668 -6.905 -14.952 1.00 84.00 135 GLY A N 1
ATOM 1020 C CA . GLY A 1 135 ? 8.117 -6.737 -14.926 1.00 84.00 135 GLY A CA 1
ATOM 1021 C C . GLY A 1 135 ? 8.853 -8.012 -15.349 1.00 84.00 135 GLY A C 1
ATOM 1022 O O . GLY A 1 135 ? 8.411 -9.129 -15.069 1.00 84.00 135 GLY A O 1
ATOM 1023 N N . ARG A 1 136 ? 9.984 -7.838 -16.038 1.00 80.88 136 ARG A N 1
ATOM 1024 C CA . ARG A 1 136 ? 10.910 -8.904 -16.447 1.00 80.88 136 ARG A CA 1
ATOM 1025 C C . ARG A 1 136 ? 12.321 -8.491 -16.023 1.00 80.88 136 ARG A C 1
ATOM 1027 O O . ARG A 1 136 ? 12.691 -7.348 -16.282 1.00 80.88 136 ARG A O 1
ATOM 1034 N N . LEU A 1 137 ? 13.046 -9.385 -15.351 1.00 66.19 137 LEU A N 1
ATOM 1035 C CA . LEU A 1 137 ? 14.464 -9.217 -15.001 1.00 66.19 137 LEU A CA 1
ATOM 1036 C C . LEU A 1 137 ? 15.357 -9.810 -16.092 1.00 66.19 137 LEU A C 1
ATOM 1038 O O . LEU A 1 137 ? 14.927 -10.817 -16.702 1.00 66.19 137 LEU A O 1
#

Sequence (137 aa):
MVKPKVMIGDVGRTSPVWLGTRFFETHIAIPGGIGVDTTGMTPDDKGKIMLPSGTVLGQTFAEYQNGDLLGLAADGDQFITILIHDLKNALEDPYGAGLRPASGNSVYYNFLPDWDTLAAAVQDLVFQNFNCVRGRL

Mean predicted aligned error: 9.55 Å